Protein AF-A0A5N6JWC9-F1 (afdb_monomer_lite)

Radius of gyration: 17.33 Å; chains: 1; bounding box: 48×46×41 Å

Structure (mmCIF, N/CA/C/O backbone):
data_AF-A0A5N6JWC9-F1
#
_entry.id   AF-A0A5N6JWC9-F1
#
loop_
_atom_site.group_PDB
_atom_site.id
_atom_site.type_symbol
_atom_site.label_atom_id
_atom_site.label_alt_id
_atom_site.label_comp_id
_atom_site.label_asym_id
_atom_site.label_entity_id
_atom_site.label_seq_id
_atom_site.pdbx_PDB_ins_code
_atom_site.Cartn_x
_atom_site.Cartn_y
_atom_site.Cartn_z
_atom_site.occupancy
_atom_site.B_iso_or_equiv
_atom_site.auth_seq_id
_atom_site.auth_comp_id
_atom_site.auth_asym_id
_atom_site.auth_atom_id
_atom_site.pdbx_PDB_model_num
ATOM 1 N N . MET A 1 1 ? 4.703 -1.628 -2.393 1.00 40.25 1 MET A N 1
ATOM 2 C CA . MET A 1 1 ? 3.700 -2.478 -3.078 1.00 40.25 1 MET A CA 1
ATOM 3 C C . MET A 1 1 ? 4.423 -3.716 -3.592 1.00 40.25 1 MET A C 1
ATOM 5 O O . MET A 1 1 ? 5.585 -3.591 -3.938 1.00 40.25 1 MET A O 1
ATOM 9 N N . VAL A 1 2 ? 3.806 -4.900 -3.558 1.00 32.31 2 VAL A N 1
ATOM 10 C CA . VAL A 1 2 ? 4.452 -6.176 -3.920 1.00 32.31 2 VAL A CA 1
ATOM 11 C C . VAL A 1 2 ? 3.589 -6.896 -4.958 1.00 32.31 2 VAL A C 1
ATOM 13 O O . VAL A 1 2 ? 2.366 -6.886 -4.826 1.00 32.31 2 VAL A O 1
ATOM 16 N N . ARG A 1 3 ? 4.206 -7.482 -5.992 1.00 39.53 3 ARG A N 1
ATOM 17 C CA . ARG A 1 3 ? 3.517 -8.219 -7.064 1.00 39.53 3 ARG A CA 1
ATOM 18 C C . ARG A 1 3 ? 3.368 -9.698 -6.680 1.00 39.53 3 ARG A C 1
ATOM 20 O O . ARG A 1 3 ? 4.371 -10.369 -6.499 1.00 39.53 3 ARG A O 1
ATOM 27 N N . ASP A 1 4 ? 2.138 -10.204 -6.596 1.00 31.09 4 ASP A N 1
ATOM 28 C CA . ASP A 1 4 ? 1.841 -11.645 -6.516 1.00 31.09 4 ASP A CA 1
ATOM 29 C C . ASP A 1 4 ? 1.348 -12.115 -7.893 1.00 31.09 4 ASP A C 1
ATOM 31 O O . ASP A 1 4 ? 0.290 -11.692 -8.372 1.00 31.09 4 ASP A O 1
ATOM 35 N N . ALA A 1 5 ? 2.155 -12.926 -8.576 1.00 31.53 5 ALA A N 1
ATOM 36 C CA . ALA A 1 5 ? 1.857 -13.465 -9.896 1.00 31.53 5 ALA A CA 1
ATOM 37 C C . ALA A 1 5 ? 1.094 -14.794 -9.793 1.00 31.53 5 ALA A C 1
ATOM 39 O O . ALA A 1 5 ? 1.590 -15.858 -10.162 1.00 31.53 5 ALA A O 1
ATOM 40 N N . ARG A 1 6 ? -0.161 -14.744 -9.342 1.00 30.97 6 ARG A N 1
ATOM 41 C CA . ARG A 1 6 ? -1.105 -15.857 -9.520 1.00 30.97 6 ARG A CA 1
ATOM 42 C C . ARG A 1 6 ? -2.455 -15.367 -10.009 1.00 30.97 6 ARG A C 1
ATOM 44 O O . ARG A 1 6 ? -3.375 -15.197 -9.215 1.00 30.97 6 ARG A O 1
ATOM 51 N N . GLN A 1 7 ? -2.571 -15.197 -11.326 1.00 40.00 7 GLN A N 1
ATOM 52 C CA . GLN A 1 7 ? -3.806 -15.429 -12.086 1.00 40.00 7 GLN A CA 1
ATOM 53 C C . GLN A 1 7 ? -3.520 -15.331 -13.592 1.00 40.00 7 GLN A C 1
ATOM 55 O O . GLN A 1 7 ? -3.130 -14.283 -14.097 1.00 40.00 7 GLN A O 1
ATOM 60 N N . ASN A 1 8 ? -3.703 -16.448 -14.299 1.00 36.00 8 ASN A N 1
ATOM 61 C CA . ASN A 1 8 ? -3.747 -16.511 -15.756 1.00 36.00 8 ASN A CA 1
ATOM 62 C C . ASN A 1 8 ? -5.144 -16.977 -16.201 1.00 36.00 8 ASN A C 1
ATOM 64 O O . ASN A 1 8 ? -5.768 -17.794 -15.523 1.00 36.00 8 ASN A O 1
ATOM 68 N N . SER A 1 9 ? -5.523 -16.533 -17.400 1.00 39.09 9 SER A N 1
ATOM 69 C CA . SER A 1 9 ? -6.633 -16.944 -18.276 1.00 39.09 9 SER A CA 1
ATOM 70 C C . SER A 1 9 ? -7.907 -16.082 -18.280 1.00 39.09 9 SER A C 1
ATOM 72 O O . SER A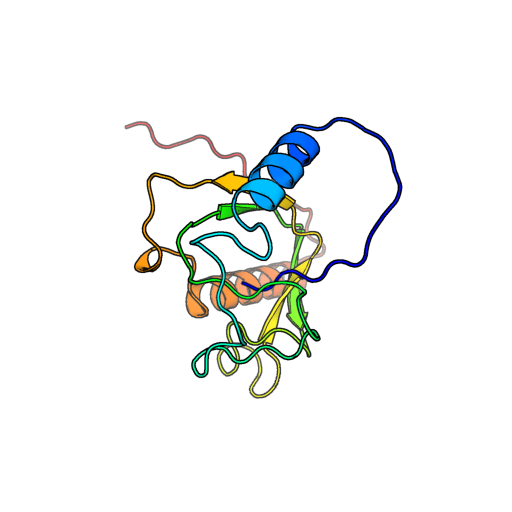 1 9 ? -8.642 -15.991 -17.304 1.00 39.09 9 SER A O 1
ATOM 74 N N . GLY A 1 10 ? -8.169 -15.488 -19.452 1.00 33.41 10 GLY A N 1
ATOM 75 C CA . GLY A 1 10 ? -9.412 -14.793 -19.798 1.00 33.41 10 GLY A CA 1
ATOM 76 C C . GLY A 1 10 ? -9.174 -13.585 -20.707 1.00 33.41 10 GLY A C 1
ATOM 77 O O . GLY A 1 10 ? -8.955 -12.481 -20.230 1.00 33.41 10 GLY A O 1
ATOM 78 N N . HIS A 1 11 ? -9.178 -13.809 -22.021 1.00 43.00 11 HIS A N 1
ATOM 79 C CA . HIS A 1 11 ? -8.936 -12.813 -23.069 1.00 43.00 11 HIS A CA 1
ATOM 80 C C . HIS A 1 11 ? -10.046 -11.743 -23.121 1.00 43.00 11 HIS A C 1
ATOM 82 O O . HIS A 1 11 ? -11.169 -12.041 -23.521 1.00 43.00 11 HIS A O 1
ATOM 88 N N . GLN A 1 12 ? -9.705 -10.491 -22.808 1.00 35.56 12 GLN A N 1
ATOM 89 C CA . GLN A 1 12 ? -10.352 -9.293 -23.350 1.00 35.56 12 GLN A CA 1
ATOM 90 C C . GLN A 1 12 ? -9.316 -8.161 -23.320 1.00 35.56 12 GLN A C 1
ATOM 92 O O . GLN A 1 12 ? -8.836 -7.800 -22.248 1.00 35.56 12 GLN A O 1
ATOM 97 N N . PHE A 1 13 ? -8.912 -7.642 -24.487 1.00 40.22 13 PHE A N 1
ATOM 98 C CA . PHE A 1 13 ? -7.939 -6.545 -24.594 1.00 40.22 13 PHE A CA 1
ATOM 99 C C . PHE A 1 13 ? -8.573 -5.237 -24.095 1.00 40.22 13 PHE A C 1
ATOM 101 O O . PHE A 1 13 ? -9.060 -4.414 -24.861 1.00 40.22 13 PHE A O 1
ATOM 108 N N . SER A 1 14 ? -8.615 -5.099 -22.775 1.00 43.47 14 SER A N 1
ATOM 109 C CA . SER A 1 14 ? -8.850 -3.858 -22.046 1.00 43.47 14 SER A CA 1
ATOM 110 C C . SER A 1 14 ? -7.520 -3.105 -21.938 1.00 43.47 14 SER A C 1
ATOM 112 O O . SER A 1 14 ? -6.464 -3.736 -21.948 1.00 43.47 14 SER A O 1
ATOM 114 N N . SER A 1 15 ? -7.544 -1.780 -21.779 1.00 52.56 15 SER A N 1
ATOM 115 C CA . SER A 1 15 ? -6.374 -0.921 -21.484 1.00 52.56 15 SER A CA 1
ATOM 116 C C . SER A 1 15 ? -5.461 -1.449 -20.359 1.00 52.56 15 SER A C 1
ATOM 118 O O . SER A 1 15 ? -4.288 -1.085 -20.256 1.00 52.56 15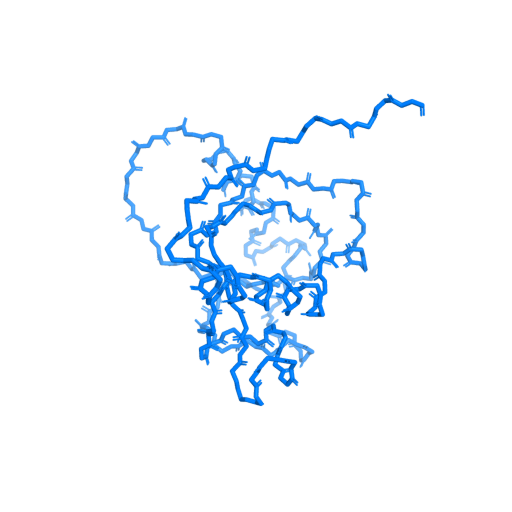 SER A O 1
ATOM 120 N N . HIS A 1 16 ? -5.983 -2.360 -19.538 1.00 53.19 16 HIS A N 1
ATOM 121 C CA . HIS A 1 16 ? -5.232 -3.151 -18.574 1.00 53.19 16 HIS A CA 1
ATOM 122 C C . HIS A 1 16 ? -4.112 -4.003 -19.205 1.00 53.19 16 HIS A C 1
ATOM 124 O O . HIS A 1 16 ? -3.030 -4.075 -18.635 1.00 53.19 16 HIS A O 1
ATOM 130 N N . ASP A 1 17 ? -4.305 -4.619 -20.376 1.00 62.31 17 ASP A N 1
ATOM 131 C CA . ASP A 1 17 ? -3.298 -5.498 -20.999 1.00 62.31 17 ASP A CA 1
ATOM 132 C C . ASP A 1 17 ? -2.059 -4.718 -21.473 1.00 62.31 17 ASP A C 1
ATOM 134 O O . ASP A 1 17 ? -0.925 -5.160 -21.283 1.00 62.31 17 ASP A O 1
ATOM 138 N N . THR A 1 18 ? -2.260 -3.510 -22.010 1.00 70.38 18 THR A N 1
ATOM 139 C CA . THR A 1 18 ? -1.166 -2.595 -22.371 1.00 70.38 18 THR A CA 1
ATOM 140 C C . THR A 1 18 ? -0.391 -2.128 -21.145 1.00 70.38 18 THR A C 1
ATOM 142 O O . THR A 1 18 ? 0.837 -2.100 -21.180 1.00 70.38 18 THR A O 1
ATOM 145 N N . PHE A 1 19 ? -1.086 -1.847 -20.038 1.00 70.38 19 PHE A N 1
ATOM 146 C CA . PHE A 1 19 ? -0.439 -1.505 -18.775 1.00 70.38 19 PHE A CA 1
ATOM 147 C C . PHE A 1 19 ? 0.369 -2.681 -18.216 1.00 70.38 19 PHE A C 1
ATOM 149 O O . PHE A 1 19 ? 1.537 -2.515 -17.883 1.00 70.38 19 PHE A O 1
ATOM 156 N N . TYR A 1 20 ? -0.199 -3.891 -18.164 1.00 71.25 20 TYR A N 1
ATOM 157 C CA . TYR A 1 20 ? 0.519 -5.060 -17.647 1.00 71.25 20 TYR A CA 1
ATOM 158 C C . TYR A 1 20 ? 1.757 -5.403 -18.476 1.00 71.25 20 TYR A C 1
ATOM 160 O O . TYR A 1 20 ? 2.763 -5.830 -17.905 1.00 71.25 20 TYR A O 1
ATOM 168 N N . LYS A 1 21 ? 1.705 -5.203 -19.798 1.00 76.75 21 LYS A N 1
ATOM 169 C CA . LYS A 1 21 ? 2.860 -5.361 -20.689 1.00 76.75 21 LYS A CA 1
ATOM 170 C C . LYS A 1 21 ? 3.929 -4.307 -20.420 1.00 76.75 21 LYS A C 1
ATOM 172 O O . LYS A 1 21 ? 5.060 -4.689 -20.134 1.00 76.75 21 LYS A O 1
ATOM 177 N N . ALA A 1 22 ? 3.560 -3.026 -20.421 1.00 78.56 22 ALA A N 1
ATOM 178 C CA . ALA A 1 22 ? 4.491 -1.931 -20.151 1.00 78.56 22 ALA A CA 1
ATOM 179 C C . ALA A 1 22 ? 5.130 -2.061 -18.758 1.00 78.56 22 ALA A C 1
ATOM 181 O O . ALA A 1 22 ? 6.342 -1.959 -18.608 1.00 78.56 22 ALA A O 1
ATOM 182 N N . ASN A 1 23 ? 4.335 -2.399 -17.741 1.00 79.88 23 ASN A N 1
ATOM 183 C CA . ASN A 1 23 ? 4.816 -2.598 -16.378 1.00 79.88 23 ASN A CA 1
ATOM 184 C C . ASN A 1 23 ? 5.725 -3.834 -16.250 1.00 79.88 23 ASN A C 1
ATOM 186 O O . ASN A 1 23 ? 6.654 -3.847 -15.446 1.00 79.88 23 ASN A O 1
ATOM 190 N N . LYS A 1 24 ? 5.476 -4.893 -17.033 1.00 76.88 24 LYS A N 1
ATOM 191 C CA . LYS A 1 24 ? 6.357 -6.071 -17.082 1.00 76.88 24 LYS A CA 1
ATOM 192 C C . LYS A 1 24 ? 7.699 -5.750 -17.742 1.00 76.88 24 LYS A C 1
ATOM 194 O O . LYS A 1 24 ? 8.704 -6.321 -17.336 1.00 76.88 24 LYS A O 1
ATOM 199 N N . GLU A 1 25 ? 7.707 -4.879 -18.742 1.00 78.56 25 GLU A N 1
ATOM 200 C CA . GLU A 1 25 ? 8.933 -4.415 -19.391 1.00 78.56 25 GLU A CA 1
ATOM 201 C C . GLU A 1 25 ? 9.742 -3.500 -18.460 1.00 78.56 25 GLU A C 1
ATOM 203 O O . GLU A 1 25 ? 10.935 -3.731 -18.258 1.00 78.56 25 GLU A O 1
ATOM 208 N N . PHE A 1 26 ? 9.070 -2.542 -17.811 1.00 76.56 26 PHE A N 1
ATOM 209 C CA . PHE A 1 26 ? 9.680 -1.601 -16.869 1.00 76.56 26 PHE A CA 1
ATOM 210 C C . PHE A 1 26 ? 10.307 -2.302 -15.650 1.00 76.56 26 PHE A C 1
ATOM 212 O O . PHE A 1 26 ? 11.451 -2.027 -15.295 1.00 76.56 26 PHE A O 1
ATOM 219 N N . TYR A 1 27 ? 9.599 -3.270 -15.054 1.00 77.94 27 TYR A N 1
ATOM 220 C CA . TYR A 1 27 ? 10.100 -4.108 -13.954 1.00 77.94 27 TYR A CA 1
ATOM 221 C C . TYR A 1 27 ? 10.547 -5.492 -14.438 1.00 77.94 27 TYR A C 1
ATOM 223 O O . TYR A 1 27 ? 10.159 -6.521 -13.874 1.00 77.94 27 TYR A O 1
ATOM 231 N N . SER A 1 28 ? 11.331 -5.533 -15.514 1.00 80.19 28 SER A N 1
ATOM 232 C CA . SER A 1 28 ? 11.978 -6.772 -15.949 1.00 80.19 28 SER A CA 1
ATOM 233 C C . SER A 1 28 ? 12.999 -7.242 -14.903 1.00 80.19 28 SER A C 1
ATOM 235 O O . SER A 1 28 ? 13.664 -6.430 -14.273 1.00 80.19 28 SER A O 1
ATOM 237 N N . GLU A 1 29 ? 13.139 -8.557 -14.706 1.00 69.62 29 GLU A N 1
ATOM 238 C CA . GLU A 1 29 ? 13.933 -9.160 -13.611 1.00 69.62 29 GLU A CA 1
ATOM 239 C C . GLU A 1 29 ? 15.415 -8.737 -13.578 1.00 69.62 29 GLU A C 1
ATOM 241 O O . GLU A 1 29 ? 16.074 -8.869 -12.552 1.00 69.62 29 GLU A O 1
ATOM 246 N N . SER A 1 30 ? 15.950 -8.235 -14.693 1.00 68.69 30 SER A N 1
ATOM 247 C CA . SER A 1 30 ? 17.324 -7.718 -14.815 1.00 68.69 30 SER A CA 1
ATOM 248 C C . SER A 1 30 ? 17.377 -6.214 -15.113 1.00 68.69 30 SER A C 1
ATOM 250 O O . SER A 1 30 ? 18.414 -5.710 -15.542 1.00 68.69 30 SER A O 1
ATOM 252 N N . GLY A 1 31 ? 16.256 -5.512 -14.952 1.00 71.62 31 GLY A N 1
ATOM 253 C CA . GLY A 1 31 ? 16.131 -4.082 -15.205 1.00 71.62 31 GLY A CA 1
ATOM 254 C C . GLY A 1 31 ? 16.689 -3.225 -14.069 1.00 71.62 31 GLY A C 1
ATOM 255 O O . GLY A 1 31 ? 16.797 -3.662 -12.926 1.00 71.62 31 GLY A O 1
ATOM 256 N N . GLU A 1 32 ? 16.999 -1.967 -14.384 1.00 76.25 32 GLU A N 1
ATOM 257 C CA . GLU A 1 32 ? 17.543 -0.979 -13.437 1.00 76.25 32 GLU A CA 1
ATOM 258 C C . GLU A 1 32 ? 16.603 -0.697 -12.251 1.00 76.25 32 GLU A C 1
ATOM 260 O O . GLU A 1 32 ? 17.047 -0.347 -11.161 1.00 76.25 32 GLU A O 1
ATOM 265 N N . HIS A 1 33 ? 15.297 -0.906 -12.434 1.00 77.50 33 HIS A N 1
ATOM 266 C CA . HIS A 1 33 ? 14.275 -0.609 -11.430 1.00 77.50 33 HIS A CA 1
ATOM 267 C C . HIS A 1 33 ? 14.015 -1.762 -10.449 1.00 77.50 33 HIS A C 1
ATOM 269 O O . HIS A 1 33 ? 13.089 -1.669 -9.644 1.00 77.50 33 HIS A O 1
ATOM 275 N N . VAL A 1 34 ? 14.794 -2.846 -10.508 1.00 83.69 34 VAL A N 1
ATOM 276 C CA . VAL A 1 34 ? 14.612 -4.053 -9.692 1.00 83.69 34 VAL A CA 1
ATOM 277 C C . VAL A 1 34 ? 15.713 -4.191 -8.646 1.00 83.69 34 VAL A C 1
ATOM 279 O O . VAL A 1 34 ? 16.891 -3.952 -8.888 1.00 83.69 34 VAL A O 1
ATOM 282 N N . LEU A 1 35 ? 15.314 -4.623 -7.456 1.00 83.44 35 LEU A N 1
ATOM 283 C CA . LEU A 1 35 ? 16.188 -4.958 -6.347 1.00 83.44 35 LEU A CA 1
ATOM 284 C C . LEU A 1 35 ? 16.460 -6.461 -6.335 1.00 83.44 35 LEU A C 1
ATOM 286 O O . LEU A 1 35 ? 15.549 -7.276 -6.475 1.00 83.44 35 LEU A O 1
ATOM 290 N N . GLY A 1 36 ? 17.717 -6.834 -6.087 1.00 82.12 36 GLY A N 1
ATOM 291 C CA . GLY A 1 36 ? 18.130 -8.240 -6.024 1.00 82.12 36 GLY A CA 1
ATOM 292 C C . GLY A 1 36 ? 17.551 -9.023 -4.838 1.00 82.12 36 GLY A C 1
ATOM 293 O O . GLY A 1 36 ? 17.651 -10.247 -4.805 1.00 82.12 36 GLY A O 1
ATOM 294 N N . SER A 1 37 ? 16.961 -8.348 -3.846 1.00 84.81 37 SER A N 1
ATOM 295 C CA . SER A 1 37 ? 16.334 -8.984 -2.686 1.00 84.81 37 SER A CA 1
ATOM 296 C C . SER A 1 37 ? 15.305 -8.074 -2.006 1.00 84.81 37 SER A C 1
ATOM 298 O O . SER A 1 37 ? 15.182 -6.888 -2.318 1.00 84.81 37 SER A O 1
ATOM 300 N N . LYS A 1 38 ? 14.549 -8.646 -1.059 1.00 86.81 38 LYS A N 1
ATOM 301 C CA . LYS A 1 38 ? 13.566 -7.927 -0.242 1.00 86.81 38 LYS A CA 1
ATOM 302 C C . LYS A 1 38 ? 14.241 -6.815 0.576 1.00 86.81 38 LYS A C 1
ATOM 304 O O . LYS A 1 38 ? 15.114 -7.134 1.386 1.00 86.81 38 LYS A O 1
ATOM 309 N N . PRO A 1 39 ? 13.800 -5.551 0.465 1.00 86.88 39 PRO A N 1
ATOM 310 C CA . PRO A 1 39 ? 14.329 -4.476 1.297 1.00 86.88 39 PRO A CA 1
ATOM 311 C C . PRO A 1 39 ? 13.990 -4.676 2.775 1.00 86.88 39 PRO A C 1
ATOM 313 O O . PRO A 1 39 ? 12.873 -5.066 3.121 1.00 86.88 39 PRO A O 1
ATOM 316 N N . ASN A 1 40 ? 14.927 -4.332 3.662 1.00 87.44 40 ASN A N 1
ATOM 317 C CA . ASN A 1 40 ? 14.762 -4.501 5.113 1.00 87.44 40 ASN A CA 1
ATOM 318 C C . ASN A 1 40 ? 13.612 -3.669 5.700 1.00 87.44 40 ASN A C 1
ATOM 320 O O . ASN A 1 40 ? 13.015 -4.064 6.698 1.00 87.44 40 ASN A O 1
ATOM 324 N N . TYR A 1 41 ? 13.296 -2.525 5.091 1.00 86.00 41 TYR A N 1
ATOM 325 C CA . TYR A 1 41 ? 12.232 -1.628 5.546 1.00 86.00 41 TYR A CA 1
ATOM 326 C C . TYR A 1 41 ? 10.827 -2.074 5.091 1.00 86.00 41 TYR A C 1
ATOM 328 O O . TYR A 1 41 ? 9.835 -1.451 5.468 1.00 86.00 41 TYR A O 1
ATOM 336 N N . VAL A 1 42 ? 10.710 -3.145 4.293 1.00 84.69 42 VAL A N 1
ATOM 337 C CA . VAL A 1 42 ? 9.422 -3.667 3.814 1.00 84.69 42 VAL A CA 1
ATOM 338 C C . VAL A 1 42 ? 9.003 -4.887 4.630 1.00 84.69 42 VAL A C 1
ATOM 340 O O . VAL A 1 42 ? 9.565 -5.973 4.492 1.00 84.69 42 VAL A O 1
ATOM 343 N N . ASP A 1 43 ? 7.934 -4.758 5.416 1.00 83.56 43 ASP A N 1
ATOM 344 C CA . ASP A 1 43 ? 7.239 -5.914 5.991 1.00 83.56 43 ASP A CA 1
ATOM 345 C C . ASP A 1 43 ? 6.127 -6.383 5.039 1.00 83.56 43 ASP A C 1
ATOM 347 O O . ASP A 1 43 ? 5.071 -5.763 4.916 1.00 83.56 43 ASP A O 1
ATOM 351 N N . TYR A 1 44 ? 6.380 -7.486 4.338 1.00 84.00 44 TYR A N 1
ATOM 352 C CA . TYR A 1 44 ? 5.421 -8.149 3.458 1.00 84.00 44 TYR A CA 1
ATOM 353 C C . TYR A 1 44 ? 5.330 -9.632 3.804 1.00 84.00 44 TYR A C 1
ATOM 355 O O . TYR A 1 44 ? 6.359 -10.313 3.877 1.00 84.00 44 TYR A O 1
ATOM 363 N N . ARG A 1 45 ? 4.090 -10.101 3.993 1.00 82.81 45 ARG A N 1
ATOM 364 C CA . ARG A 1 45 ? 3.733 -11.476 4.383 1.00 82.81 45 ARG A CA 1
ATOM 365 C C . ARG A 1 45 ? 2.843 -12.187 3.361 1.00 82.81 45 ARG A C 1
ATOM 367 O O . ARG A 1 45 ? 2.374 -13.286 3.629 1.00 82.81 45 ARG A O 1
ATOM 374 N N . GLY A 1 46 ? 2.602 -11.570 2.202 1.00 76.38 46 GLY A N 1
ATOM 375 C CA . GLY A 1 46 ? 1.746 -12.130 1.149 1.00 76.38 46 GLY A CA 1
ATOM 376 C C . GLY A 1 46 ? 2.403 -13.201 0.285 1.00 76.38 46 GLY A C 1
ATOM 377 O O . GLY A 1 46 ? 1.785 -13.662 -0.661 1.00 76.38 46 GLY A O 1
ATOM 378 N N . GLY A 1 47 ? 3.627 -13.613 0.616 1.00 80.38 47 GLY A N 1
ATOM 379 C CA . GLY A 1 47 ? 4.394 -14.607 -0.127 1.00 80.38 47 GLY A CA 1
ATOM 380 C C . GLY A 1 47 ? 5.701 -14.032 -0.657 1.00 80.38 47 GLY A C 1
ATOM 381 O O . GLY A 1 47 ? 6.209 -13.034 -0.138 1.00 80.38 47 GLY A O 1
ATOM 382 N N . ASN A 1 48 ? 6.231 -14.679 -1.694 1.00 81.81 48 ASN A N 1
ATOM 383 C CA . ASN A 1 48 ? 7.469 -14.281 -2.349 1.00 81.81 48 ASN A CA 1
ATOM 384 C C . ASN A 1 48 ? 7.128 -13.724 -3.734 1.00 81.81 48 ASN A C 1
ATOM 386 O O . ASN A 1 48 ? 6.740 -14.512 -4.597 1.00 81.81 48 ASN A O 1
ATOM 390 N N . PRO A 1 49 ? 7.237 -12.403 -3.949 1.00 84.81 49 PRO A N 1
ATOM 391 C CA . PRO A 1 49 ? 7.131 -11.853 -5.290 1.00 84.81 49 PRO A CA 1
ATOM 392 C C . PRO A 1 49 ? 8.293 -12.326 -6.158 1.00 84.81 49 PRO A C 1
ATOM 394 O O . PRO A 1 49 ? 9.383 -12.591 -5.647 1.00 84.81 49 PRO A O 1
ATOM 397 N N . ASP A 1 50 ? 8.077 -12.340 -7.471 1.00 83.56 50 ASP A N 1
ATOM 398 C CA . ASP A 1 50 ? 9.142 -12.610 -8.446 1.00 83.56 50 ASP A CA 1
ATOM 399 C C . ASP A 1 50 ? 10.195 -11.490 -8.451 1.00 83.56 50 ASP A C 1
ATOM 401 O O . ASP A 1 50 ? 11.377 -11.726 -8.679 1.00 83.56 50 ASP A O 1
ATOM 405 N N . VAL A 1 51 ? 9.759 -10.256 -8.171 1.00 85.00 51 VAL A N 1
ATOM 406 C CA . VAL A 1 51 ? 10.560 -9.037 -8.303 1.00 85.00 51 VAL A CA 1
ATOM 407 C C . VAL A 1 51 ? 10.316 -8.106 -7.115 1.00 85.00 51 VAL A C 1
ATOM 409 O O . VAL A 1 51 ? 9.168 -7.807 -6.771 1.00 85.00 51 VAL A O 1
ATOM 412 N N . TRP A 1 52 ? 11.400 -7.609 -6.516 1.00 86.81 52 TRP A N 1
ATOM 413 C CA . TRP A 1 52 ? 11.391 -6.492 -5.566 1.00 86.81 52 TRP A CA 1
ATOM 414 C C . TRP A 1 52 ? 11.825 -5.217 -6.287 1.00 86.81 52 TRP A C 1
ATOM 416 O O . TRP A 1 52 ? 12.658 -5.286 -7.178 1.00 86.81 52 TRP A O 1
ATOM 426 N N . PHE A 1 53 ? 11.283 -4.056 -5.933 1.00 87.31 53 PHE A N 1
ATOM 427 C CA . PHE A 1 53 ? 11.649 -2.783 -6.559 1.00 87.31 53 PHE A CA 1
ATOM 428 C C . PHE A 1 53 ? 11.473 -1.620 -5.581 1.00 87.31 53 PHE A C 1
ATOM 430 O O . PHE A 1 53 ? 10.664 -1.707 -4.652 1.00 87.31 53 PHE A O 1
ATOM 437 N N . GLU A 1 54 ? 12.219 -0.536 -5.803 1.00 84.44 54 GLU A N 1
ATOM 438 C CA . GLU A 1 54 ? 12.048 0.715 -5.057 1.00 84.44 54 GLU A CA 1
ATOM 439 C C . GLU A 1 54 ? 10.760 1.433 -5.497 1.00 84.44 54 GLU A C 1
ATOM 441 O O . GLU A 1 54 ? 10.496 1.513 -6.707 1.00 84.44 54 GLU A O 1
ATOM 446 N N . PRO A 1 55 ? 9.955 1.972 -4.559 1.00 85.56 55 PRO A N 1
ATOM 447 C CA . PRO A 1 55 ? 8.793 2.788 -4.894 1.00 85.56 55 PRO A CA 1
ATOM 448 C C . PRO A 1 55 ? 9.209 4.010 -5.723 1.00 85.56 55 PRO A C 1
ATOM 450 O O . PRO A 1 55 ? 9.955 4.859 -5.251 1.00 85.56 55 PRO A O 1
ATOM 453 N N . GLN A 1 56 ? 8.720 4.093 -6.960 1.00 86.56 56 GLN A N 1
ATOM 454 C CA . GLN A 1 56 ? 9.041 5.182 -7.901 1.00 86.56 56 GLN A CA 1
ATOM 455 C C . GLN A 1 56 ? 7.798 5.824 -8.526 1.00 86.56 56 GLN A C 1
ATOM 457 O O . GLN A 1 56 ? 7.884 6.891 -9.122 1.00 86.56 56 GLN A O 1
ATOM 462 N N . GLU A 1 57 ? 6.636 5.182 -8.398 1.00 89.75 57 GLU A N 1
ATOM 463 C CA . GLU A 1 57 ? 5.400 5.626 -9.026 1.00 89.75 57 GLU A CA 1
ATOM 464 C C . GLU A 1 57 ? 4.239 5.611 -8.035 1.00 89.75 57 GLU A C 1
ATOM 466 O O . GLU A 1 57 ? 4.137 4.728 -7.178 1.00 89.75 57 GLU A O 1
ATOM 471 N N . VAL A 1 58 ? 3.325 6.566 -8.204 1.00 92.94 58 VAL A N 1
ATOM 472 C CA . VAL A 1 58 ? 2.023 6.570 -7.538 1.00 92.94 58 VAL A CA 1
ATOM 473 C C . VAL A 1 58 ? 0.959 6.181 -8.548 1.00 92.94 58 VAL A C 1
ATOM 475 O O . VAL A 1 58 ? 0.895 6.726 -9.650 1.00 92.94 58 VAL A O 1
ATOM 478 N N . TRP A 1 59 ? 0.104 5.232 -8.176 1.00 93.31 59 TRP A N 1
ATOM 479 C CA . TRP A 1 59 ? -0.993 4.769 -9.018 1.00 93.31 59 TRP A CA 1
ATOM 480 C C . TRP A 1 59 ? -2.338 5.077 -8.380 1.00 93.31 59 TRP A C 1
ATOM 482 O O . TRP A 1 59 ? -2.532 4.935 -7.172 1.00 93.31 59 TRP A O 1
ATOM 492 N N . GLU A 1 60 ? -3.284 5.458 -9.226 1.00 91.38 60 GLU A N 1
ATOM 493 C CA . GLU A 1 60 ? -4.685 5.564 -8.869 1.00 91.38 60 GLU A CA 1
ATOM 494 C C . GLU A 1 60 ? -5.353 4.198 -9.020 1.00 91.38 60 GLU A C 1
ATOM 496 O O . GLU A 1 60 ? -5.258 3.546 -10.066 1.00 91.38 60 GLU A O 1
ATOM 501 N N . MET A 1 61 ? -6.022 3.770 -7.953 1.00 93.31 61 MET A N 1
ATOM 502 C CA . MET A 1 61 ? -6.646 2.458 -7.849 1.00 93.31 61 MET A CA 1
ATOM 503 C C . MET A 1 61 ? -8.135 2.624 -7.550 1.00 93.31 61 MET A C 1
ATOM 505 O O . MET A 1 61 ? -8.505 3.305 -6.596 1.00 93.31 61 MET A O 1
ATOM 509 N N . ALA A 1 62 ? -8.982 1.947 -8.320 1.00 91.75 62 ALA A N 1
ATOM 510 C CA . ALA A 1 62 ? -10.397 1.778 -8.015 1.00 91.75 62 ALA A CA 1
ATOM 511 C C . ALA A 1 62 ? -10.604 0.495 -7.199 1.00 91.75 62 ALA A C 1
ATOM 513 O O . ALA A 1 62 ? -9.885 -0.487 -7.379 1.00 91.75 62 ALA A O 1
ATOM 514 N N . TYR A 1 63 ? -11.596 0.480 -6.314 1.00 94.75 63 TYR A N 1
ATOM 515 C CA . TYR A 1 63 ? -11.922 -0.660 -5.453 1.00 94.75 63 TYR A CA 1
ATOM 516 C C . TYR A 1 63 ? -13.407 -0.627 -5.081 1.00 94.75 63 TYR A C 1
ATOM 518 O O . TYR A 1 63 ? -14.068 0.390 -5.278 1.00 94.75 63 TYR A O 1
ATOM 526 N N . ALA A 1 64 ? -13.932 -1.746 -4.582 1.00 92.94 64 ALA A N 1
ATOM 527 C CA . ALA A 1 64 ? -15.303 -1.813 -4.078 1.00 92.94 64 ALA A CA 1
ATOM 528 C C . ALA A 1 64 ? -15.374 -1.357 -2.615 1.00 92.94 64 ALA A C 1
ATOM 530 O O . ALA A 1 64 ? -16.061 -0.395 -2.303 1.00 92.94 64 ALA A O 1
ATOM 531 N N . ASP A 1 65 ? -14.596 -2.010 -1.749 1.00 93.19 65 ASP A N 1
ATOM 532 C CA . ASP A 1 65 ? -14.627 -1.816 -0.298 1.00 93.19 65 ASP A CA 1
ATOM 533 C C . ASP A 1 65 ? -13.210 -1.913 0.289 1.00 93.19 65 ASP A C 1
ATOM 535 O O . ASP A 1 65 ? -12.323 -2.555 -0.289 1.00 93.19 65 ASP A O 1
ATOM 539 N N . VAL A 1 66 ? -13.010 -1.345 1.479 1.00 94.94 66 VAL A N 1
ATOM 540 C CA . VAL A 1 66 ? -11.832 -1.584 2.324 1.00 94.94 66 VAL A CA 1
ATOM 541 C C . VAL A 1 66 ? -12.160 -2.697 3.322 1.00 94.94 66 VAL A C 1
ATOM 543 O O . VAL A 1 66 ? -13.211 -2.695 3.957 1.00 94.94 66 VAL A O 1
ATOM 546 N N . THR A 1 67 ? -11.258 -3.665 3.473 1.00 94.69 67 THR A N 1
ATOM 547 C CA . THR A 1 67 ? -11.470 -4.871 4.289 1.00 94.69 67 THR A CA 1
ATOM 548 C C . THR A 1 67 ? -10.300 -5.131 5.229 1.00 94.69 67 THR A C 1
ATOM 550 O O . THR A 1 67 ? -9.157 -4.788 4.923 1.00 94.69 67 THR A O 1
ATOM 553 N N . ILE A 1 68 ? -10.571 -5.770 6.369 1.00 95.31 68 ILE A N 1
ATOM 554 C CA . ILE A 1 68 ? -9.525 -6.233 7.287 1.00 95.31 68 ILE A CA 1
ATOM 555 C C . ILE A 1 68 ? -8.792 -7.417 6.653 1.00 95.31 68 ILE A C 1
ATOM 557 O O . ILE A 1 68 ? -9.402 -8.413 6.266 1.00 95.31 68 ILE A O 1
ATOM 561 N N . SER A 1 69 ? -7.466 -7.332 6.595 1.00 92.75 69 SER A N 1
ATOM 562 C CA . SER A 1 69 ? -6.599 -8.358 6.031 1.00 92.75 69 SER A CA 1
ATOM 563 C C . SER A 1 69 ? -5.652 -8.944 7.079 1.00 92.75 69 SER A C 1
ATOM 565 O O . SER A 1 69 ? -4.964 -8.196 7.774 1.00 92.75 69 SER A O 1
ATOM 567 N N . PRO A 1 70 ? -5.529 -10.282 7.157 1.00 89.69 70 PRO A N 1
ATOM 568 C CA . PRO A 1 70 ? -4.502 -10.925 7.975 1.00 89.69 70 PRO A CA 1
ATOM 569 C C . PRO A 1 70 ? -3.103 -10.887 7.331 1.00 89.69 70 PRO A C 1
ATOM 571 O O . PRO A 1 70 ? -2.125 -11.251 7.977 1.00 89.69 70 PRO A O 1
ATOM 574 N N . VAL A 1 71 ? -3.003 -10.491 6.056 1.00 89.62 71 VAL A N 1
ATOM 575 C CA . VAL A 1 71 ? -1.770 -10.562 5.255 1.00 89.62 71 VAL A CA 1
ATOM 576 C C . VAL A 1 71 ? -1.166 -9.181 5.027 1.00 89.62 71 VAL A C 1
ATOM 578 O O . VAL A 1 71 ? 0.046 -8.998 5.161 1.00 89.62 71 VAL A O 1
ATOM 581 N N . TYR A 1 72 ? -1.999 -8.207 4.656 1.00 90.75 72 TYR A N 1
ATOM 582 C CA . TYR A 1 72 ? -1.537 -6.853 4.381 1.00 90.75 72 TYR A CA 1
ATOM 583 C C . TYR A 1 72 ? -1.314 -6.075 5.674 1.00 90.75 72 TYR A C 1
ATOM 585 O O . TYR A 1 72 ? -2.035 -6.235 6.654 1.00 90.75 72 TYR A O 1
ATOM 593 N N . ARG A 1 73 ? -0.283 -5.226 5.656 1.00 90.38 73 ARG A N 1
ATOM 594 C CA . ARG A 1 73 ? 0.225 -4.504 6.830 1.00 90.38 73 ARG A CA 1
ATOM 595 C C . ARG A 1 73 ? -0.244 -3.047 6.922 1.00 90.38 73 ARG A C 1
ATOM 597 O O . ARG A 1 73 ? 0.079 -2.368 7.892 1.00 90.38 73 ARG A O 1
ATOM 604 N N . ALA A 1 74 ? -0.966 -2.551 5.916 1.00 92.62 74 ALA A N 1
ATOM 605 C CA . ALA A 1 74 ? -1.404 -1.160 5.873 1.00 92.62 74 ALA A CA 1
ATOM 606 C C . ALA A 1 74 ? -2.342 -0.852 7.049 1.00 92.62 74 ALA A C 1
ATOM 608 O O . ALA A 1 74 ? -3.231 -1.647 7.340 1.00 92.62 74 ALA A O 1
ATOM 609 N N . ALA A 1 75 ? -2.152 0.296 7.704 1.00 93.81 75 ALA A N 1
ATOM 610 C CA . ALA A 1 75 ? -2.997 0.771 8.807 1.00 93.81 75 ALA A CA 1
ATOM 611 C C . ALA A 1 75 ? -3.117 -0.172 10.032 1.00 93.81 75 ALA A C 1
ATOM 613 O O . ALA A 1 75 ? -4.084 -0.075 10.793 1.00 93.81 75 ALA A O 1
ATOM 614 N N . ILE A 1 76 ? -2.144 -1.067 10.252 1.00 93.88 76 ILE A N 1
ATOM 615 C CA . ILE A 1 76 ? -2.060 -1.852 11.497 1.00 93.88 76 ILE A CA 1
ATOM 616 C C . ILE A 1 76 ? -1.941 -0.917 12.701 1.00 93.88 76 ILE A C 1
ATOM 618 O O . ILE A 1 76 ? -1.232 0.084 12.646 1.00 93.88 76 ILE A O 1
ATOM 622 N N . GLY A 1 77 ? -2.655 -1.245 13.777 1.00 94.25 77 GLY A N 1
ATOM 623 C CA . GLY A 1 77 ? -2.756 -0.433 14.990 1.00 94.25 77 GLY A CA 1
ATOM 624 C C . GLY A 1 77 ? -3.714 0.755 14.873 1.00 94.25 77 GLY A C 1
ATOM 625 O O . GLY A 1 77 ? -4.032 1.375 15.881 1.00 94.25 77 GLY A O 1
ATOM 626 N N . LEU A 1 78 ? -4.212 1.078 13.671 1.00 95.25 78 LEU A N 1
ATOM 627 C CA . LEU A 1 78 ? -5.196 2.151 13.487 1.00 95.25 78 LEU A CA 1
ATOM 628 C C . LEU A 1 78 ? -6.634 1.623 13.536 1.00 95.25 78 LEU A C 1
ATOM 630 O O . LEU A 1 78 ? -7.518 2.285 14.078 1.00 95.25 78 LEU A O 1
ATOM 634 N N . VAL A 1 79 ? -6.887 0.453 12.946 1.00 93.38 79 VAL A N 1
ATOM 635 C CA . VAL A 1 79 ? -8.216 -0.193 12.940 1.00 93.38 79 VAL A CA 1
ATOM 636 C C . VAL A 1 79 ? -8.221 -1.497 13.733 1.00 93.38 79 VAL A C 1
ATOM 638 O O . VAL A 1 79 ? -9.190 -1.788 14.425 1.00 93.38 79 VAL A O 1
ATOM 641 N N . SER A 1 80 ? -7.146 -2.278 13.645 1.00 93.12 80 SER A N 1
ATOM 642 C CA . SER A 1 80 ? -6.950 -3.511 14.405 1.00 93.12 80 SER A CA 1
ATOM 643 C C . SER A 1 80 ? -5.502 -3.583 14.875 1.00 93.12 80 SER A C 1
ATOM 645 O O . SER A 1 80 ? -4.595 -3.248 14.113 1.00 93.12 80 SER A O 1
ATOM 647 N N . ASP A 1 81 ? -5.288 -4.043 16.107 1.00 92.81 81 ASP A N 1
ATOM 648 C CA . ASP A 1 81 ? -3.954 -4.128 16.716 1.00 92.81 81 ASP A CA 1
ATOM 649 C C . ASP A 1 81 ? -3.021 -5.096 15.970 1.00 92.81 81 ASP A C 1
ATOM 651 O O . ASP A 1 81 ? -1.812 -4.880 15.901 1.00 92.81 81 ASP A O 1
ATOM 655 N N . GLU A 1 82 ? -3.582 -6.146 15.361 1.00 92.56 82 GLU A N 1
ATOM 656 C CA . GLU A 1 82 ? -2.805 -7.231 14.747 1.00 92.56 82 GLU A CA 1
ATOM 657 C C . GLU A 1 82 ? -2.969 -7.336 13.224 1.00 92.56 82 GLU A C 1
ATOM 659 O O . GLU A 1 82 ? -2.095 -7.882 12.545 1.00 92.56 82 GLU A O 1
ATOM 664 N N . LYS A 1 83 ? -4.081 -6.835 12.668 1.00 93.50 83 LYS A N 1
ATOM 665 C CA . LYS A 1 83 ? -4.444 -6.992 11.250 1.00 93.50 83 LYS A CA 1
ATOM 666 C C . LYS A 1 83 ? -4.435 -5.655 10.523 1.00 93.50 83 LYS A C 1
ATOM 668 O O . LYS A 1 83 ? -4.830 -4.636 11.082 1.00 93.50 83 LYS A O 1
ATOM 673 N N . GLY A 1 84 ? -3.988 -5.660 9.270 1.00 94.69 84 GLY A N 1
ATOM 674 C CA . GLY A 1 84 ? -4.008 -4.464 8.433 1.00 94.69 84 GLY A CA 1
ATOM 675 C C . GLY A 1 84 ? -5.260 -4.380 7.576 1.00 94.69 84 GLY A C 1
ATOM 676 O O . GLY A 1 84 ? -6.215 -5.136 7.749 1.00 94.69 84 GLY A O 1
ATOM 677 N N . LEU A 1 85 ? -5.237 -3.459 6.620 1.00 95.31 85 LEU A N 1
ATOM 678 C CA . LEU A 1 85 ? -6.309 -3.227 5.662 1.00 95.31 85 LEU A CA 1
ATOM 679 C C . LEU A 1 85 ? -5.885 -3.627 4.246 1.00 95.31 85 LEU A C 1
ATOM 681 O O . LEU A 1 85 ? -4.708 -3.578 3.882 1.00 95.31 85 LEU A O 1
ATOM 685 N N . SER A 1 86 ? -6.866 -4.023 3.443 1.00 94.81 86 SER A N 1
ATOM 686 C CA . SER A 1 86 ? -6.718 -4.341 2.025 1.00 94.81 86 SER A CA 1
ATOM 687 C C . SER A 1 86 ? -7.928 -3.862 1.231 1.00 94.81 86 SER A C 1
ATOM 689 O O . SER A 1 86 ? -9.001 -3.625 1.786 1.00 94.81 86 SER A O 1
ATOM 691 N N . LEU A 1 87 ? -7.749 -3.733 -0.078 1.00 94.75 87 LEU A N 1
ATO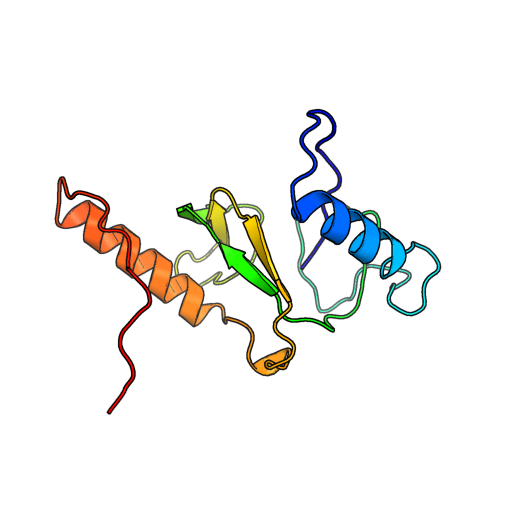M 692 C CA . LEU A 1 87 ? -8.789 -3.315 -1.008 1.00 94.75 87 LEU A CA 1
ATOM 693 C C . LEU A 1 87 ? -9.476 -4.544 -1.605 1.00 94.75 87 LEU A C 1
ATOM 695 O O . LEU A 1 87 ? -8.811 -5.476 -2.060 1.00 94.75 87 LEU A O 1
ATOM 699 N N . ARG A 1 88 ? -10.808 -4.534 -1.650 1.00 93.50 88 ARG A N 1
ATOM 700 C CA . ARG A 1 88 ? -11.602 -5.554 -2.338 1.00 93.50 88 ARG A CA 1
ATOM 701 C C . ARG A 1 88 ? -11.778 -5.176 -3.807 1.00 93.50 88 ARG A C 1
ATOM 703 O O . ARG A 1 88 ? -12.225 -4.075 -4.115 1.00 93.50 88 ARG A O 1
ATOM 710 N N . PHE A 1 89 ? -11.461 -6.116 -4.698 1.00 93.56 89 PHE A N 1
ATOM 711 C CA . PHE A 1 89 ? -11.470 -5.929 -6.156 1.00 93.56 89 PHE A CA 1
ATOM 712 C C . PHE A 1 89 ? -10.665 -4.701 -6.629 1.00 93.56 89 PHE A C 1
ATOM 714 O O . PHE A 1 89 ? -11.216 -3.837 -7.316 1.00 93.56 89 PHE A O 1
ATOM 721 N N . PRO A 1 90 ? -9.369 -4.605 -6.269 1.00 93.25 90 PRO A N 1
ATOM 722 C CA . PRO A 1 90 ? -8.533 -3.499 -6.709 1.00 93.25 90 PRO A CA 1
ATOM 723 C C . PRO A 1 90 ? -8.339 -3.549 -8.228 1.00 93.25 90 PRO A C 1
ATOM 725 O O . PRO A 1 90 ? -7.995 -4.590 -8.789 1.00 93.25 90 PRO A O 1
ATOM 728 N N . ARG A 1 91 ? -8.533 -2.410 -8.891 1.00 90.38 91 ARG A N 1
ATOM 729 C CA . ARG A 1 91 ? -8.332 -2.222 -10.330 1.00 90.38 91 ARG A CA 1
ATOM 730 C C . ARG A 1 91 ? -7.453 -1.006 -10.563 1.00 90.38 91 ARG A C 1
ATOM 732 O O . ARG A 1 91 ? -7.663 0.032 -9.940 1.00 90.38 91 ARG A O 1
ATOM 739 N N . PHE A 1 92 ? -6.482 -1.138 -11.455 1.00 89.62 92 PHE A N 1
ATOM 740 C CA . PHE A 1 92 ? -5.645 -0.015 -11.852 1.00 89.62 92 PHE A CA 1
ATOM 741 C C . PHE A 1 92 ? -6.464 0.958 -12.706 1.00 89.62 92 PHE A C 1
ATOM 743 O O . PHE A 1 92 ? -7.184 0.533 -13.610 1.00 89.62 92 PHE A O 1
ATOM 750 N N . VAL A 1 93 ? -6.359 2.253 -12.414 1.00 89.00 93 VAL A N 1
ATOM 751 C CA . VAL A 1 93 ? -7.002 3.308 -13.206 1.00 89.00 93 VAL A CA 1
ATOM 752 C C . VAL A 1 93 ? -5.958 4.001 -14.069 1.00 89.00 93 VAL A C 1
ATOM 754 O O . VAL A 1 93 ? -6.041 3.950 -15.295 1.00 89.00 93 VAL A O 1
ATOM 757 N N . LYS A 1 94 ? -4.963 4.630 -13.434 1.00 87.69 94 LYS A N 1
ATOM 758 C CA . LYS A 1 94 ? -3.897 5.372 -14.115 1.00 87.69 94 LYS A CA 1
ATOM 759 C C . LYS A 1 94 ? -2.674 5.572 -13.226 1.00 87.69 94 LYS A C 1
ATOM 761 O O . LYS A 1 94 ? -2.761 5.508 -11.999 1.00 87.69 94 LYS A O 1
ATOM 766 N N . LYS A 1 95 ? -1.542 5.889 -13.853 1.00 90.88 95 LYS A N 1
ATOM 767 C CA . LYS A 1 95 ? -0.366 6.432 -13.168 1.00 90.88 95 LYS A CA 1
ATOM 768 C C . LYS A 1 95 ? -0.613 7.911 -12.846 1.00 90.88 95 LYS A C 1
ATOM 770 O O . LYS A 1 95 ? -1.208 8.628 -13.648 1.00 90.88 95 LYS A O 1
ATOM 775 N N . ARG A 1 96 ? -0.188 8.346 -11.663 1.00 91.31 96 ARG A N 1
ATOM 776 C CA . ARG A 1 96 ? -0.257 9.731 -11.189 1.00 91.31 96 ARG A CA 1
ATOM 777 C C . ARG A 1 96 ? 1.118 10.361 -11.332 1.00 91.31 96 ARG A C 1
ATOM 779 O O . ARG A 1 96 ? 1.956 10.235 -10.450 1.00 91.31 96 ARG A O 1
ATOM 786 N N . GLU A 1 97 ? 1.355 10.982 -12.480 1.00 92.44 97 GLU A N 1
ATOM 787 C CA . GLU A 1 97 ? 2.598 11.722 -12.754 1.00 92.44 97 GLU A CA 1
ATOM 788 C C . GLU A 1 97 ? 2.654 13.056 -11.995 1.00 92.44 97 GLU A C 1
ATOM 790 O O . GLU A 1 97 ? 3.715 13.651 -11.851 1.00 92.44 97 GLU A O 1
ATOM 795 N N . ASP A 1 98 ? 1.506 13.495 -11.479 1.00 91.06 98 ASP A N 1
ATOM 796 C CA . ASP A 1 98 ? 1.315 14.695 -10.673 1.00 91.06 98 ASP A CA 1
ATOM 797 C C . ASP A 1 98 ? 1.611 14.493 -9.179 1.00 91.06 98 ASP A C 1
ATOM 799 O O . ASP A 1 98 ? 1.509 15.455 -8.426 1.00 91.06 98 ASP A O 1
ATOM 803 N N . LYS A 1 99 ? 1.935 13.267 -8.737 1.00 90.06 99 LYS A N 1
ATOM 804 C CA . LYS A 1 99 ? 2.143 12.938 -7.318 1.00 90.06 99 LYS A CA 1
ATOM 805 C C . LYS A 1 99 ? 3.484 12.269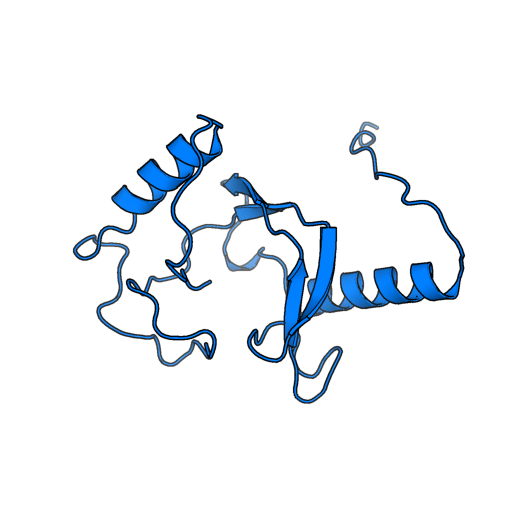 -7.056 1.00 90.06 99 LYS A C 1
ATOM 807 O O . LYS A 1 99 ? 3.847 11.313 -7.744 1.00 90.06 99 LYS A O 1
ATOM 812 N N . SER A 1 100 ? 4.168 12.706 -6.001 1.00 92.50 100 SER A N 1
ATOM 813 C CA . SER A 1 100 ? 5.353 12.028 -5.471 1.00 92.50 100 SER A CA 1
ATOM 814 C C . SER A 1 100 ? 4.984 10.862 -4.546 1.00 92.50 100 SER A C 1
ATOM 816 O O . SER A 1 100 ? 3.843 10.726 -4.098 1.00 92.50 100 SER A O 1
ATOM 818 N N . ILE A 1 101 ? 5.961 10.007 -4.229 1.00 90.81 101 ILE A N 1
ATOM 819 C CA . ILE A 1 101 ? 5.774 8.856 -3.330 1.00 90.81 101 ILE A CA 1
ATOM 820 C C . ILE A 1 101 ? 5.284 9.287 -1.943 1.00 90.81 101 ILE A C 1
ATOM 822 O O . ILE A 1 101 ? 4.475 8.592 -1.329 1.00 90.81 101 ILE A O 1
ATOM 826 N N . GLU A 1 102 ? 5.739 10.441 -1.464 1.00 90.44 102 GLU A N 1
ATOM 827 C CA . GLU A 1 102 ? 5.368 11.020 -0.173 1.00 90.44 102 GLU A CA 1
ATOM 828 C C . GLU A 1 102 ? 3.907 11.495 -0.144 1.00 90.44 102 GLU A C 1
ATOM 830 O O . GLU A 1 102 ? 3.302 11.560 0.924 1.00 90.44 102 GLU A O 1
ATOM 835 N N . GLU A 1 103 ? 3.325 11.782 -1.310 1.00 90.25 103 GLU A N 1
ATOM 836 C CA . GLU A 1 103 ? 1.928 12.200 -1.481 1.00 90.25 103 GLU A CA 1
ATOM 837 C C . GLU A 1 103 ? 0.973 11.017 -1.716 1.00 90.25 103 GLU A C 1
ATOM 839 O O . GLU A 1 103 ? -0.237 11.196 -1.923 1.00 90.25 103 GLU A O 1
ATOM 844 N N . ALA A 1 104 ? 1.497 9.787 -1.702 1.00 93.19 104 ALA A N 1
ATOM 845 C CA . ALA A 1 104 ? 0.682 8.588 -1.776 1.00 93.19 104 ALA A CA 1
ATOM 846 C C . ALA A 1 104 ? -0.247 8.466 -0.555 1.00 93.19 104 ALA A C 1
ATOM 848 O O . ALA A 1 104 ? 0.029 8.947 0.543 1.00 93.19 104 ALA A O 1
ATOM 849 N N . SER A 1 105 ? -1.375 7.777 -0.741 1.00 93.75 105 SER A N 1
ATOM 850 C CA . SER A 1 105 ? -2.348 7.557 0.329 1.00 93.75 105 SER A CA 1
ATOM 851 C C . SER A 1 105 ? -1.723 6.876 1.551 1.00 93.75 105 SER A C 1
ATOM 853 O O . SER A 1 105 ? -1.109 5.813 1.438 1.00 93.75 105 SER A O 1
ATOM 855 N N . THR A 1 106 ? -1.940 7.461 2.732 1.00 94.69 106 THR A N 1
ATOM 856 C CA . THR A 1 106 ? -1.379 6.967 3.996 1.00 94.69 106 THR A CA 1
ATOM 857 C C . THR A 1 106 ? -2.260 5.907 4.666 1.00 94.69 106 THR A C 1
ATOM 859 O O . THR A 1 106 ? -3.413 5.670 4.285 1.00 94.69 106 THR A O 1
ATOM 862 N N . GLY A 1 107 ? -1.728 5.273 5.716 1.00 93.94 107 GLY A N 1
ATOM 863 C CA . GLY A 1 107 ? -2.491 4.342 6.549 1.00 93.94 107 GLY A CA 1
ATOM 864 C C . GLY A 1 107 ? -3.677 5.011 7.251 1.00 93.94 107 GLY A C 1
ATOM 865 O O . GLY A 1 107 ? -4.747 4.416 7.341 1.00 93.94 107 GLY A O 1
ATOM 866 N N . GLU A 1 108 ? -3.525 6.258 7.694 1.00 95.56 108 GLU A N 1
ATOM 867 C CA . GLU A 1 108 ? -4.580 7.052 8.331 1.00 95.56 108 GLU A CA 1
ATOM 868 C C . GLU A 1 108 ? -5.723 7.341 7.363 1.00 95.56 108 GLU A C 1
ATOM 870 O O . GLU A 1 108 ? -6.891 7.207 7.736 1.00 95.56 108 GLU A O 1
ATOM 875 N N . PHE A 1 109 ? -5.395 7.679 6.112 1.00 94.06 109 PHE A N 1
ATOM 876 C CA . PHE A 1 109 ? -6.391 7.858 5.060 1.00 94.06 109 PHE A CA 1
ATOM 877 C C . PHE A 1 109 ? -7.194 6.570 4.846 1.00 94.06 109 PHE A C 1
ATOM 879 O O . PHE A 1 109 ? -8.426 6.588 4.899 1.00 94.06 109 PHE A O 1
ATOM 886 N N . LEU A 1 110 ? -6.505 5.433 4.693 1.00 95.25 110 LEU A N 1
ATOM 887 C CA . LEU A 1 110 ? -7.149 4.134 4.492 1.00 95.25 110 LEU A CA 1
ATOM 888 C C . LEU A 1 110 ? -8.006 3.712 5.701 1.00 95.25 110 LEU A C 1
ATOM 890 O O . LEU A 1 110 ? -9.122 3.221 5.529 1.00 95.25 110 LEU A O 1
ATOM 894 N N . ALA A 1 111 ? -7.530 3.958 6.924 1.00 96.19 111 ALA A N 1
ATOM 895 C CA . ALA A 1 111 ? -8.297 3.735 8.150 1.00 96.19 111 ALA A CA 1
ATOM 896 C C . ALA A 1 111 ? -9.545 4.629 8.221 1.00 96.19 111 ALA A C 1
ATOM 898 O O . ALA A 1 111 ? -10.604 4.191 8.671 1.00 96.19 111 ALA A O 1
ATOM 899 N N . GLY A 1 112 ? -9.440 5.880 7.766 1.00 96.44 112 GLY A N 1
ATOM 900 C CA . GLY A 1 112 ? -10.568 6.800 7.653 1.00 96.44 112 GLY A CA 1
ATOM 901 C C . GLY A 1 112 ? -11.649 6.285 6.703 1.00 96.44 112 GLY A C 1
ATOM 902 O O . GLY A 1 112 ? -12.828 6.317 7.055 1.00 96.44 112 GLY A O 1
ATOM 903 N N . LEU A 1 113 ? -11.255 5.762 5.538 1.00 95.38 113 LEU A N 1
ATOM 904 C CA . LEU A 1 113 ? -12.175 5.149 4.575 1.00 95.38 113 LEU A CA 1
ATOM 905 C C . LEU A 1 113 ? -12.891 3.931 5.163 1.00 95.38 113 LEU A C 1
ATOM 907 O O . LEU A 1 113 ? -14.115 3.854 5.088 1.00 95.38 113 LEU A O 1
ATOM 911 N N . PHE A 1 114 ? -12.147 3.035 5.820 1.00 96.06 114 PHE A N 1
ATOM 912 C CA . PHE A 1 114 ? -12.724 1.862 6.478 1.00 96.06 114 PHE A CA 1
ATOM 913 C C . PHE A 1 114 ? -13.791 2.252 7.512 1.00 96.06 114 PHE A C 1
ATOM 915 O O . PHE A 1 114 ? -14.912 1.758 7.471 1.00 96.06 114 PHE A O 1
ATOM 922 N N . ARG A 1 115 ? -13.492 3.203 8.406 1.00 95.06 115 ARG A N 1
ATOM 923 C CA . ARG A 1 115 ? -14.455 3.637 9.435 1.00 95.06 115 ARG A CA 1
ATOM 924 C C . ARG A 1 115 ? -15.698 4.304 8.841 1.00 95.06 115 ARG A C 1
ATOM 926 O O . ARG A 1 115 ? -16.782 4.159 9.395 1.00 95.06 115 ARG A O 1
ATOM 933 N N . LYS A 1 116 ? -15.556 5.052 7.740 1.00 94.62 116 LYS A N 1
ATOM 934 C CA . LYS A 1 116 ? -16.701 5.634 7.017 1.00 94.62 116 LYS A CA 1
ATOM 935 C C . LYS A 1 116 ? -17.585 4.544 6.409 1.00 94.62 116 LYS A C 1
ATOM 937 O O . LYS A 1 116 ? -18.802 4.662 6.484 1.00 94.62 116 LYS A O 1
ATOM 942 N N . GLN A 1 117 ? -16.983 3.498 5.845 1.00 93.56 117 GLN A N 1
ATOM 943 C CA . GLN A 1 117 ? -17.706 2.343 5.313 1.00 93.56 117 GLN A CA 1
ATOM 944 C C . GLN A 1 117 ? -18.505 1.629 6.413 1.00 93.56 117 GLN A C 1
ATOM 946 O O . GLN A 1 117 ? -19.699 1.420 6.237 1.00 93.56 117 GLN A O 1
ATOM 951 N N . GLU A 1 118 ? -17.890 1.339 7.565 1.00 90.12 118 GLU A N 1
ATOM 952 C CA . GLU A 1 118 ? -18.566 0.673 8.694 1.00 90.12 118 GLU A CA 1
ATOM 953 C C . GLU A 1 118 ? -19.765 1.478 9.212 1.00 90.12 118 GLU A C 1
ATOM 955 O O . GLU A 1 118 ? -20.830 0.917 9.447 1.00 90.12 118 GLU A O 1
ATOM 960 N N . LYS A 1 119 ? -19.630 2.807 9.322 1.00 87.94 119 LYS A N 1
ATOM 961 C CA . LYS A 1 119 ? -20.745 3.678 9.728 1.00 87.94 119 LYS A CA 1
ATOM 962 C C . LYS A 1 119 ? -21.928 3.598 8.767 1.00 87.94 119 LYS A C 1
ATOM 964 O O . LYS A 1 119 ? -23.057 3.483 9.212 1.00 87.94 119 LYS A O 1
ATOM 969 N N . ARG A 1 120 ? -21.676 3.593 7.452 1.00 83.25 120 ARG A N 1
ATOM 970 C CA . ARG A 1 120 ? -22.744 3.459 6.444 1.00 83.25 120 ARG A CA 1
ATOM 971 C C . ARG A 1 120 ? -23.496 2.134 6.564 1.00 83.25 120 ARG A C 1
ATOM 973 O O . ARG A 1 120 ? -24.69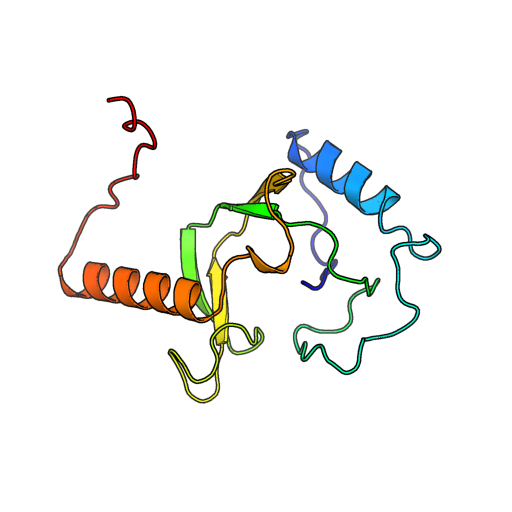4 2.107 6.318 1.00 83.25 120 ARG A O 1
ATOM 980 N N . VAL A 1 121 ? -22.795 1.057 6.922 1.00 76.56 121 VAL A N 1
ATOM 981 C CA . VAL A 1 121 ? -23.403 -0.265 7.136 1.00 76.56 121 VAL A CA 1
ATOM 982 C C . VAL A 1 121 ? -24.265 -0.283 8.404 1.00 76.56 121 VAL A C 1
ATOM 984 O O . VAL A 1 121 ? -25.313 -0.926 8.408 1.00 76.56 121 VAL A O 1
ATOM 987 N N . ASP A 1 122 ? -23.848 0.428 9.456 1.00 69.19 122 ASP A N 1
ATOM 988 C CA . ASP A 1 122 ? -24.600 0.549 10.715 1.00 69.19 122 ASP A CA 1
ATOM 989 C C . ASP A 1 122 ? -25.845 1.447 10.559 1.00 69.19 122 ASP A C 1
ATOM 991 O O . ASP A 1 122 ? -26.931 1.099 11.023 1.00 69.19 122 ASP A O 1
ATOM 995 N N . ASP A 1 123 ? -25.714 2.547 9.806 1.00 64.44 123 ASP A N 1
ATOM 996 C CA . ASP A 1 123 ? -26.761 3.558 9.600 1.00 64.44 123 ASP A CA 1
ATOM 997 C C . ASP A 1 123 ? -27.857 3.135 8.583 1.00 64.44 123 ASP A C 1
ATOM 999 O O . ASP A 1 123 ? -28.909 3.773 8.501 1.00 64.44 123 ASP A O 1
ATOM 1003 N N . GLY A 1 124 ? -27.676 2.042 7.825 1.00 46.66 124 GLY A N 1
ATOM 1004 C CA . GLY A 1 124 ? -28.689 1.501 6.905 1.00 46.66 124 GLY A CA 1
ATOM 1005 C C . GLY A 1 124 ? -28.259 0.178 6.254 1.00 46.66 124 GLY A C 1
ATOM 1006 O O . GLY A 1 124 ? -27.150 0.027 5.766 1.00 46.66 124 GLY A O 1
ATOM 1007 N N . LYS A 1 125 ? -29.121 -0.830 6.076 1.00 49.41 125 LYS A N 1
ATOM 1008 C CA . LYS A 1 125 ? -30.085 -0.831 4.952 1.00 49.41 125 LYS A CA 1
ATOM 1009 C C . LYS A 1 125 ? -29.958 0.423 4.058 1.00 49.41 125 LYS A C 1
ATOM 1011 O O . LYS A 1 125 ? -30.866 1.242 4.048 1.00 49.41 125 LYS A O 1
ATOM 1016 N N . GLY A 1 126 ? -28.832 0.611 3.371 1.00 38.69 126 GLY A N 1
ATOM 1017 C CA . GLY A 1 126 ? -28.551 1.836 2.618 1.00 38.69 126 GLY A CA 1
ATOM 1018 C C . GLY A 1 126 ? -27.900 1.542 1.274 1.00 38.69 126 GLY A C 1
ATOM 1019 O O . GLY A 1 126 ? -26.833 0.938 1.220 1.00 38.69 126 GLY A O 1
ATOM 1020 N N . GLU A 1 127 ? -28.588 1.940 0.205 1.00 45.22 127 GLU A N 1
ATOM 1021 C CA . GLU A 1 127 ? -28.142 1.927 -1.189 1.00 45.22 127 GLU A CA 1
ATOM 1022 C C . GLU A 1 127 ? -26.758 2.565 -1.381 1.00 45.22 127 GLU A C 1
ATOM 1024 O O . GLU A 1 127 ? -26.418 3.583 -0.779 1.00 45.22 127 GLU A O 1
ATOM 1029 N N . LEU A 1 128 ? -25.964 1.954 -2.263 1.00 46.16 128 LEU A N 1
ATOM 1030 C CA . LEU A 1 128 ? -24.695 2.484 -2.750 1.00 46.16 128 LEU A CA 1
ATOM 1031 C C . LEU A 1 128 ? -24.968 3.679 -3.677 1.00 46.16 128 LEU A C 1
ATOM 1033 O O . LEU A 1 128 ? -25.240 3.481 -4.859 1.00 46.16 128 LEU A O 1
ATOM 1037 N N . GLU A 1 129 ? -24.853 4.908 -3.177 1.00 42.09 129 GLU A N 1
ATOM 1038 C CA . GLU A 1 129 ? -24.703 6.071 -4.056 1.00 42.09 129 GLU A CA 1
ATOM 1039 C C . GLU A 1 129 ? -23.265 6.127 -4.586 1.00 42.09 129 GLU A C 1
ATOM 1041 O O . GLU A 1 129 ? -22.292 6.287 -3.839 1.00 42.09 129 GLU A O 1
ATOM 1046 N N . ALA A 1 130 ? -23.140 5.938 -5.901 1.00 42.31 130 ALA A N 1
ATOM 1047 C CA . ALA A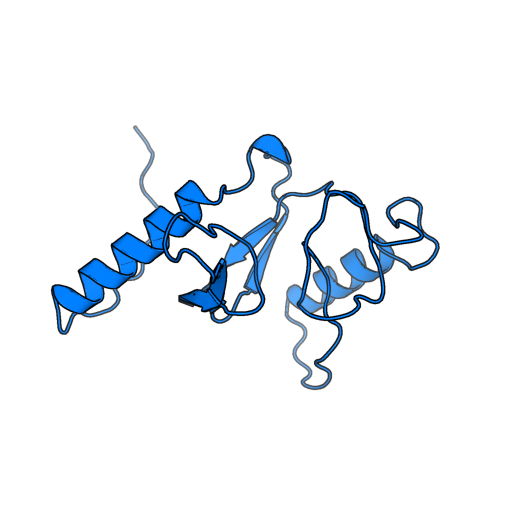 1 130 ? -21.931 6.225 -6.651 1.00 42.31 130 ALA A CA 1
ATOM 1048 C C . ALA A 1 130 ? -21.628 7.724 -6.527 1.00 42.31 130 ALA A C 1
ATOM 1050 O O . ALA A 1 130 ? -22.461 8.557 -6.868 1.00 42.31 130 ALA A O 1
ATOM 1051 N N . VAL A 1 131 ? -20.446 8.056 -6.013 1.00 45.50 131 VAL A N 1
ATOM 1052 C CA . VAL A 1 131 ? -19.976 9.442 -5.956 1.00 45.50 131 VAL A CA 1
ATOM 1053 C C . VAL A 1 131 ? -19.573 9.838 -7.377 1.00 45.50 131 VAL A C 1
ATOM 1055 O O . VAL A 1 131 ? -18.586 9.314 -7.896 1.00 45.50 131 VAL A O 1
ATOM 1058 N N . ASP A 1 132 ? -20.378 10.694 -8.004 1.00 36.66 132 ASP A N 1
ATOM 1059 C CA . ASP A 1 132 ? -20.111 11.318 -9.303 1.00 36.66 132 ASP A CA 1
ATOM 1060 C C . ASP A 1 132 ? -19.033 12.404 -9.124 1.00 36.66 132 ASP A C 1
ATOM 1062 O O . ASP A 1 132 ? -19.205 13.283 -8.274 1.00 36.66 132 ASP A O 1
ATOM 1066 N N . PRO A 1 133 ? -17.880 12.326 -9.810 1.00 43.34 133 PRO A N 1
ATOM 1067 C CA . PRO A 1 133 ? -16.790 13.264 -9.616 1.00 43.34 133 PRO A CA 1
ATOM 1068 C C . PRO A 1 133 ? -16.898 14.441 -10.590 1.00 43.34 133 PRO A C 1
ATOM 1070 O O . PRO A 1 133 ? -16.031 14.577 -11.442 1.00 43.34 133 PRO A O 1
ATOM 1073 N N . GLU A 1 134 ? -17.901 15.305 -10.454 1.00 48.03 134 GLU A N 1
ATOM 1074 C CA . GLU A 1 134 ? -17.856 16.656 -11.031 1.00 48.03 134 GLU A CA 1
ATOM 1075 C C . GLU A 1 134 ? -18.530 17.650 -10.088 1.00 48.03 134 GLU A C 1
ATOM 1077 O O . GLU A 1 134 ? -19.744 17.625 -9.943 1.00 48.03 134 GLU A O 1
ATOM 1082 N N . GLU A 1 135 ? -17.723 18.482 -9.422 1.00 44.75 135 GLU A N 1
ATOM 1083 C CA . GLU A 1 135 ? -18.022 19.884 -9.092 1.00 44.75 135 GLU A CA 1
ATOM 1084 C C . GLU A 1 135 ? -16.812 20.477 -8.349 1.00 44.75 135 GLU A C 1
ATOM 1086 O O . GLU A 1 135 ? -16.652 20.290 -7.149 1.00 44.75 135 GLU A O 1
ATOM 1091 N N . ASP A 1 136 ? -15.935 21.152 -9.092 1.00 42.81 136 ASP A N 1
ATOM 1092 C CA . ASP A 1 136 ? -15.040 22.200 -8.582 1.00 42.81 136 ASP A CA 1
ATOM 1093 C C . ASP A 1 136 ? -14.789 23.183 -9.745 1.00 42.81 136 ASP A C 1
ATOM 1095 O O . ASP A 1 136 ? -13.732 23.194 -10.377 1.00 42.81 136 ASP A O 1
ATOM 1099 N N . GLU A 1 137 ? -15.805 23.989 -10.061 1.00 40.91 137 GLU A N 1
ATOM 1100 C CA . GLU A 1 137 ? -15.634 25.276 -10.742 1.00 40.91 137 GLU A CA 1
ATOM 1101 C C . GLU A 1 137 ? -16.380 26.351 -9.940 1.00 40.91 137 GLU A C 1
ATOM 1103 O O . GLU A 1 137 ? -17.600 26.464 -10.033 1.00 40.91 137 GLU A O 1
ATOM 1108 N N . GLU A 1 138 ? -15.636 27.145 -9.165 1.00 42.66 138 GLU A N 1
ATOM 1109 C CA . GLU A 1 138 ? -15.905 28.577 -8.951 1.00 42.66 138 GLU A CA 1
ATOM 1110 C C . GLU A 1 138 ? -14.606 29.345 -8.665 1.00 42.66 138 GLU A C 1
ATOM 1112 O O . GLU A 1 138 ? -13.791 28.880 -7.831 1.00 42.66 138 GLU A O 1
#

Secondary structure (DSSP, 8-state):
--------------HHHHHHHHHHHHT-TTSTT-BSS--TT----S---S-B-----EEEEE-S-EEEESS--BTBTTTBSS-EEEESS-EEEEEETT--GGGSPPHHHHHHHHHHHHHHHHH-S-------------

Foldseek 3Di:
DADDPDDDDDDDPDPVVVVVVVVCVCQPQPHPFFDPDDDPPDDFQPDDGPTDGDDFWAFDKDADAKDWAQTDDQLAVNQHVRTAIDGHPIDTDGICPVDDPVRHDHSVNSSVRNVVVVVQVVVDPDDDDDDDPDDDDD

pLDDT: mean 76.97, std 20.67, range [30.97, 96.44]

InterPro domains:
  IPR012309 DNA ligase, ATP-dependent, C-terminal [PF04679] (44-99)
  IPR012340 Nucleic acid-binding, OB-fold [G3DSA:2.40.50.140] (9-118)
  IPR012340 Nucleic acid-binding, OB-fold [SSF50249] (26-117)
  IPR050191 ATP-dependent DNA ligase [PTHR45674] (16-122)

Organism: Monilinia laxa (NCBI:txid61186)

Sequence (138 aa):
MVRDARQNSGHQFSSHDTFYKANKEFYSESGEHVLGSKPNYVDYRGGNPDVWFEPQEVWEMAYADVTISPVYRAAIGLVSDEKGLSLRFPRFVKKREDKSIEEASTGEFLAGLFRKQEKRVDDGKGELEAVDPEEDEE